Protein AF-A0A348Z3K8-F1 (afdb_monomer)

Secondary structure (DSSP, 8-state):
-HHHHHHHHHHHHHHHHHHTTT-HHHHHHHHT-EEEEETTEEEEE-STTHHHHHHHHHHH--

Foldseek 3Di:
DVVVLVVVVVVLVVVLVVCVVPPVPQNVQSVPWDWDDQPPDTDIDRDPCRVVVVVVVVVVSD

Solvent-accessible surface area (backbone atoms only — not comparable to full-atom values): 3695 Å² total; per-residue (Å²): 109,69,72,57,50,53,55,50,51,54,50,49,50,58,52,41,63,62,26,71,80,80,35,68,71,60,31,51,28,58,68,56,40,44,80,48,77,59,91,95,43,78,48,78,37,73,38,93,56,25,67,62,54,49,52,54,52,58,66,70,72,110

Sequence (62 aa):
MQQLKVKVEGRIKKQSDSFNSYRPEEYDIISNRVLDIKGKYLILIISKDSATIEAAINKEFK

pLDDT: mean 88.23, std 8.08, range [62.03, 95.75]

Structure (mmCIF, N/CA/C/O backbone):
data_AF-A0A348Z3K8-F1
#
_entry.id   AF-A0A348Z3K8-F1
#
loop_
_atom_site.group_PDB
_atom_site.id
_atom_site.type_symbol
_atom_site.label_atom_id
_atom_site.label_alt_id
_atom_site.label_comp_id
_atom_site.label_asym_id
_atom_site.label_entity_id
_atom_site.label_seq_id
_atom_site.pdbx_PDB_ins_code
_atom_site.Cartn_x
_atom_site.Cartn_y
_atom_site.Cartn_z
_atom_site.occupancy
_atom_site.B_iso_or_equiv
_atom_site.auth_seq_id
_atom_site.auth_comp_id
_atom_site.auth_asym_id
_atom_site.auth_atom_id
_atom_site.pdbx_PDB_model_num
ATOM 1 N N . MET A 1 1 ? -0.651 12.958 10.454 1.00 85.81 1 MET A N 1
ATOM 2 C CA . MET A 1 1 ? -0.565 11.764 9.577 1.00 85.81 1 MET A CA 1
ATOM 3 C C . MET A 1 1 ? -0.669 12.059 8.096 1.00 85.81 1 MET A C 1
ATOM 5 O O . MET A 1 1 ? 0.148 11.524 7.361 1.00 85.81 1 MET A O 1
ATOM 9 N N . GLN A 1 2 ? -1.551 12.952 7.643 1.00 89.50 2 GLN A N 1
ATOM 10 C CA . GLN A 1 2 ? -1.637 13.287 6.214 1.00 89.50 2 GLN A CA 1
ATOM 11 C C . GLN A 1 2 ? -0.309 13.777 5.602 1.00 89.50 2 GLN A C 1
ATOM 13 O O . GLN A 1 2 ? 0.099 13.275 4.563 1.00 89.50 2 GLN A O 1
ATOM 18 N N . GLN A 1 3 ? 0.442 14.652 6.283 1.00 93.25 3 GLN A N 1
ATOM 19 C CA . GLN A 1 3 ? 1.764 15.086 5.794 1.00 93.25 3 GLN A CA 1
ATOM 20 C C . GLN A 1 3 ? 2.779 13.936 5.664 1.00 93.25 3 GLN A C 1
ATOM 22 O O . GLN A 1 3 ? 3.630 13.952 4.776 1.00 93.25 3 GLN A O 1
ATOM 27 N N . LEU A 1 4 ? 2.700 12.926 6.540 1.00 93.2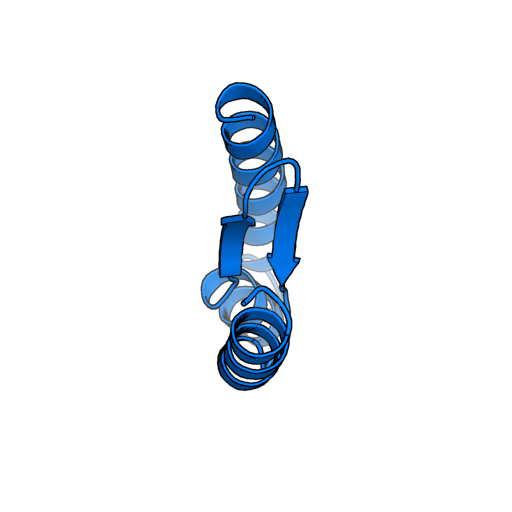5 4 LEU A N 1
ATOM 28 C CA . LEU A 1 4 ? 3.543 11.734 6.441 1.00 93.25 4 LEU A CA 1
ATOM 29 C C . LEU A 1 4 ? 3.122 10.878 5.242 1.00 93.25 4 LEU A C 1
ATOM 31 O O . LEU A 1 4 ? 3.991 10.437 4.495 1.00 93.25 4 LEU A O 1
ATOM 35 N N . LYS A 1 5 ? 1.811 10.714 5.018 1.00 94.06 5 LYS A N 1
ATOM 36 C CA . LYS A 1 5 ? 1.265 10.022 3.844 1.00 94.06 5 LYS A CA 1
ATOM 37 C C . LYS A 1 5 ? 1.782 10.645 2.546 1.00 94.06 5 LYS A C 1
ATOM 39 O O . LYS A 1 5 ? 2.361 9.927 1.744 1.00 94.06 5 LYS A O 1
ATOM 44 N N . VAL A 1 6 ? 1.715 11.971 2.407 1.00 95.00 6 VAL A N 1
ATOM 45 C CA . VAL A 1 6 ? 2.237 12.695 1.229 1.00 95.00 6 VAL A CA 1
ATOM 46 C C . VAL A 1 6 ? 3.737 12.443 1.015 1.00 95.00 6 VAL A C 1
ATOM 48 O O . VAL A 1 6 ? 4.181 12.193 -0.105 1.00 95.00 6 VAL A O 1
ATOM 51 N N . LYS A 1 7 ? 4.548 12.454 2.083 1.00 95.56 7 LYS A N 1
ATOM 52 C CA . LYS A 1 7 ? 5.986 12.132 1.982 1.00 95.56 7 LYS A CA 1
ATOM 53 C C . LYS A 1 7 ? 6.226 10.695 1.510 1.00 95.56 7 LYS A C 1
ATOM 55 O O . LYS A 1 7 ? 7.157 10.455 0.741 1.00 95.56 7 LYS A O 1
ATOM 60 N N . VAL A 1 8 ? 5.411 9.749 1.975 1.00 94.50 8 VAL A N 1
ATOM 61 C CA . VAL A 1 8 ? 5.493 8.338 1.576 1.00 94.50 8 VAL A CA 1
ATOM 62 C C . VAL A 1 8 ? 5.036 8.153 0.126 1.00 94.50 8 VAL A C 1
ATOM 64 O O . VAL A 1 8 ? 5.745 7.499 -0.632 1.00 94.50 8 VAL A O 1
ATOM 67 N N . GLU A 1 9 ? 3.955 8.808 -0.304 1.00 93.38 9 GLU A N 1
ATOM 68 C CA . GLU A 1 9 ? 3.520 8.844 -1.711 1.00 93.38 9 GLU A CA 1
ATOM 69 C C . GLU A 1 9 ? 4.628 9.360 -2.633 1.00 93.38 9 GLU A C 1
ATOM 71 O O . GLU A 1 9 ? 4.923 8.743 -3.656 1.00 93.38 9 GLU A O 1
ATOM 76 N N . GLY A 1 10 ? 5.312 10.437 -2.235 1.00 93.50 10 GLY A N 1
ATOM 77 C CA . GLY A 1 10 ? 6.444 10.972 -2.989 1.00 93.50 10 GLY A CA 1
ATOM 78 C C . GLY A 1 10 ? 7.618 9.993 -3.114 1.00 93.50 10 GLY A C 1
ATOM 79 O O . GLY A 1 10 ? 8.262 9.940 -4.162 1.00 93.50 10 GLY A O 1
ATOM 80 N N . ARG A 1 11 ? 7.902 9.193 -2.076 1.00 91.00 11 ARG A N 1
ATOM 81 C CA . ARG A 1 11 ? 8.934 8.139 -2.138 1.00 91.00 11 ARG A CA 1
ATOM 82 C C . ARG A 1 11 ? 8.528 7.006 -3.064 1.00 91.00 11 ARG A C 1
ATOM 84 O O . ARG A 1 11 ? 9.339 6.589 -3.884 1.00 91.00 11 ARG A O 1
ATOM 91 N N . ILE A 1 12 ? 7.282 6.557 -2.951 1.00 91.19 12 ILE A N 1
ATOM 92 C CA . ILE A 1 12 ? 6.752 5.496 -3.798 1.00 91.19 12 ILE A CA 1
ATOM 93 C C . ILE A 1 12 ? 6.839 5.908 -5.261 1.00 91.19 12 ILE A C 1
ATOM 95 O O . ILE A 1 12 ? 7.391 5.158 -6.053 1.00 91.19 12 ILE A O 1
ATOM 99 N N . LYS A 1 13 ? 6.390 7.121 -5.608 1.00 88.75 13 LYS A N 1
ATOM 100 C CA . LYS A 1 13 ? 6.450 7.612 -6.988 1.00 88.75 13 LYS A CA 1
ATOM 101 C C . LYS A 1 13 ? 7.874 7.560 -7.548 1.00 88.75 13 LYS A C 1
ATOM 103 O O . LYS A 1 13 ? 8.079 7.019 -8.626 1.00 88.75 13 LYS A O 1
ATOM 108 N N . LYS A 1 14 ? 8.866 8.060 -6.800 1.00 88.50 14 LYS A N 1
ATOM 109 C CA . LYS A 1 14 ? 10.279 8.006 -7.219 1.00 88.50 14 LYS A CA 1
ATOM 110 C C . LYS A 1 14 ? 10.762 6.574 -7.456 1.00 88.50 14 LYS A C 1
ATOM 112 O O . LYS A 1 14 ? 11.534 6.336 -8.378 1.00 88.50 14 LYS A O 1
ATOM 117 N N . GLN A 1 15 ? 10.319 5.633 -6.625 1.00 84.50 15 GLN A N 1
ATOM 118 C CA . GLN A 1 15 ? 10.695 4.230 -6.742 1.00 84.50 15 GLN A CA 1
ATOM 119 C C . GLN A 1 15 ? 9.993 3.548 -7.928 1.00 84.50 15 GLN A C 1
ATOM 121 O O . GLN A 1 15 ? 10.657 2.873 -8.708 1.00 84.50 15 GLN A O 1
ATOM 126 N N . SER A 1 16 ? 8.700 3.804 -8.144 1.00 83.75 16 SER A N 1
ATOM 127 C CA . SER A 1 16 ? 7.952 3.341 -9.321 1.00 83.75 16 SER A CA 1
ATOM 128 C C . SER A 1 16 ? 8.545 3.872 -10.626 1.00 83.75 16 SER A C 1
ATOM 130 O O . SER A 1 16 ? 8.759 3.101 -11.559 1.00 83.75 16 SER A O 1
ATOM 132 N N . ASP A 1 17 ? 8.882 5.165 -10.673 1.00 82.94 17 ASP A N 1
ATOM 133 C CA . ASP A 1 17 ? 9.506 5.799 -11.839 1.00 82.94 17 ASP A CA 1
ATOM 134 C C . ASP A 1 17 ? 10.851 5.130 -12.183 1.00 82.94 17 ASP A C 1
ATOM 136 O O . ASP A 1 17 ? 11.195 4.997 -13.358 1.00 82.94 17 ASP A O 1
ATOM 140 N N . SER A 1 18 ? 11.586 4.644 -11.172 1.00 78.94 18 SER A N 1
ATOM 141 C CA . SER A 1 18 ? 12.831 3.901 -11.389 1.00 78.94 18 SER A CA 1
ATOM 142 C C . SER A 1 18 ? 12.607 2.521 -12.013 1.00 78.94 18 SER A C 1
ATOM 144 O O . SER A 1 18 ? 13.450 2.075 -12.778 1.00 78.94 18 SER A O 1
ATOM 146 N N . PHE A 1 19 ? 11.478 1.851 -11.755 1.00 77.69 19 PHE A N 1
ATOM 147 C CA . PHE A 1 19 ? 11.198 0.516 -12.302 1.00 77.69 19 PHE A CA 1
ATOM 148 C C . PHE A 1 19 ? 10.665 0.534 -13.733 1.00 77.69 19 PHE A C 1
ATOM 150 O O . PHE A 1 19 ? 10.920 -0.411 -14.483 1.00 77.69 19 PHE A O 1
ATOM 157 N N . ASN A 1 20 ? 9.986 1.614 -14.133 1.00 67.19 20 ASN A N 1
ATOM 158 C CA . ASN A 1 20 ? 9.362 1.747 -15.455 1.00 67.19 20 ASN A CA 1
ATOM 159 C C . ASN A 1 20 ? 10.357 1.572 -16.623 1.00 67.19 20 ASN A C 1
ATOM 161 O O . ASN A 1 20 ? 9.969 1.278 -17.746 1.00 67.19 20 ASN A O 1
ATOM 165 N N . SER A 1 21 ? 11.656 1.735 -16.369 1.00 68.62 21 SER A N 1
ATOM 166 C CA . SER A 1 21 ? 12.704 1.618 -17.386 1.00 68.62 21 SER A CA 1
ATOM 167 C C . SER A 1 21 ? 13.264 0.198 -17.563 1.00 68.62 21 SER A C 1
ATOM 169 O O . SER A 1 21 ? 13.966 -0.025 -18.547 1.00 68.62 21 SER A O 1
ATOM 171 N N . TYR A 1 22 ? 12.996 -0.762 -16.659 1.00 70.31 22 TYR A N 1
ATOM 172 C CA . TYR A 1 22 ? 13.614 -2.101 -16.756 1.00 70.31 22 TYR A CA 1
ATO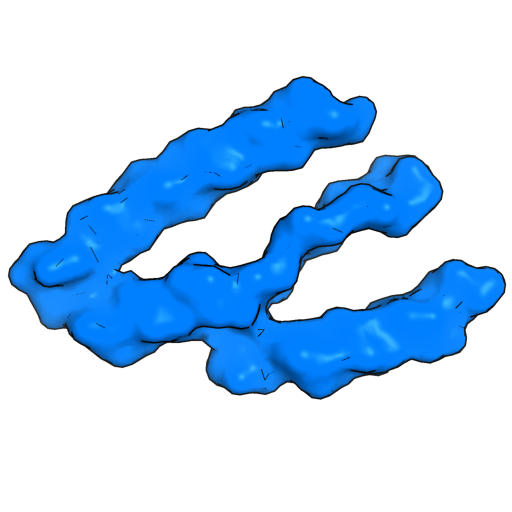M 173 C C . TYR A 1 22 ? 12.889 -3.279 -16.067 1.00 70.31 22 TYR A C 1
ATOM 175 O O . TYR A 1 22 ? 13.304 -4.419 -16.275 1.00 70.31 22 TYR A O 1
ATOM 183 N N . ARG A 1 23 ? 11.843 -3.065 -15.247 1.00 76.12 23 AR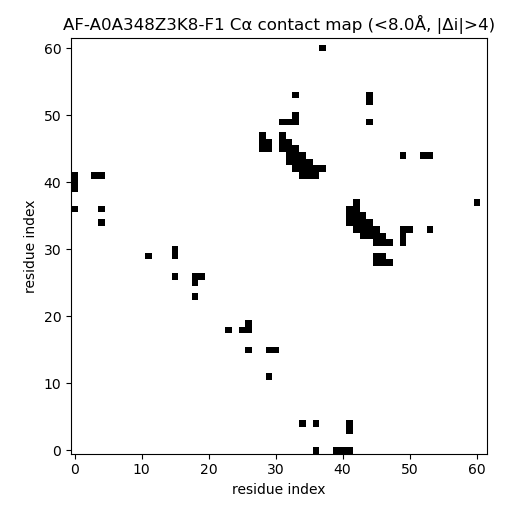G A N 1
ATOM 184 C CA . ARG A 1 23 ? 11.137 -4.142 -14.510 1.00 76.12 23 ARG A CA 1
ATOM 185 C C . ARG A 1 23 ? 9.617 -3.921 -14.455 1.00 76.12 23 ARG A C 1
ATOM 187 O O . ARG A 1 23 ? 9.121 -3.413 -13.448 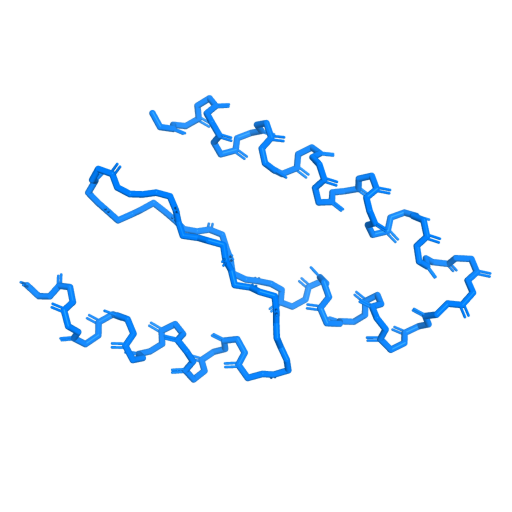1.00 76.12 23 ARG A O 1
ATOM 194 N N . PRO A 1 24 ? 8.871 -4.328 -15.497 1.00 76.69 24 PRO A N 1
ATOM 195 C CA . PRO A 1 24 ? 7.415 -4.172 -15.539 1.00 76.69 24 PRO A CA 1
ATOM 196 C C . PRO A 1 24 ? 6.695 -4.923 -14.406 1.00 76.69 24 PRO A C 1
ATOM 198 O O . PRO A 1 24 ? 5.769 -4.381 -13.818 1.00 76.69 24 PRO A O 1
ATOM 201 N N . GLU A 1 25 ? 7.169 -6.107 -14.005 1.00 77.31 25 GLU A N 1
ATOM 202 C CA . GLU A 1 25 ? 6.555 -6.862 -12.897 1.00 77.31 25 GLU A CA 1
ATOM 203 C C . GLU A 1 25 ? 6.638 -6.122 -11.550 1.00 77.31 25 GLU A C 1
ATOM 205 O O . GLU A 1 25 ? 5.670 -6.074 -10.793 1.00 77.31 25 GLU A O 1
ATOM 210 N N . GLU A 1 26 ? 7.782 -5.502 -11.252 1.00 76.88 26 GLU A N 1
ATOM 211 C CA . GLU A 1 26 ? 7.966 -4.716 -10.024 1.00 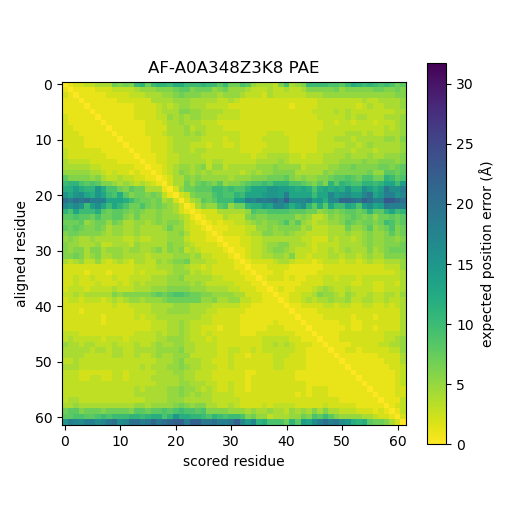76.88 26 GLU A CA 1
ATOM 212 C C . GLU A 1 26 ? 7.166 -3.407 -10.070 1.00 76.88 26 GLU A C 1
ATOM 214 O O . GLU A 1 26 ? 6.673 -2.938 -9.040 1.00 76.88 26 GLU A O 1
ATOM 219 N N . TYR A 1 27 ? 6.995 -2.835 -11.269 1.00 80.06 27 TYR A N 1
ATOM 220 C CA . TYR A 1 27 ? 6.132 -1.678 -11.495 1.00 80.06 27 TYR A CA 1
ATOM 221 C C . TYR A 1 27 ? 4.660 -1.996 -11.194 1.00 80.06 27 TYR A C 1
ATOM 223 O O . TYR A 1 27 ? 3.986 -1.202 -10.532 1.00 80.06 27 TYR A O 1
ATOM 231 N N . ASP A 1 28 ? 4.169 -3.164 -11.603 1.00 79.94 28 ASP A N 1
ATOM 232 C CA . ASP A 1 28 ? 2.792 -3.585 -11.330 1.00 79.94 28 ASP A CA 1
ATOM 233 C C . ASP A 1 28 ? 2.552 -3.804 -9.830 1.00 79.94 28 ASP A C 1
ATOM 235 O O . ASP A 1 28 ? 1.547 -3.343 -9.281 1.00 79.94 28 ASP A O 1
ATOM 239 N N . ILE A 1 29 ? 3.504 -4.429 -9.128 1.00 83.69 29 ILE A N 1
ATOM 240 C CA . ILE A 1 29 ? 3.407 -4.670 -7.677 1.00 83.69 29 ILE A CA 1
ATOM 241 C C . ILE A 1 29 ? 3.359 -3.348 -6.898 1.00 83.69 29 ILE A C 1
ATOM 243 O O . ILE A 1 29 ? 2.530 -3.180 -6.002 1.00 83.69 29 ILE A O 1
ATOM 247 N N . ILE A 1 30 ? 4.227 -2.386 -7.229 1.00 85.38 30 ILE A N 1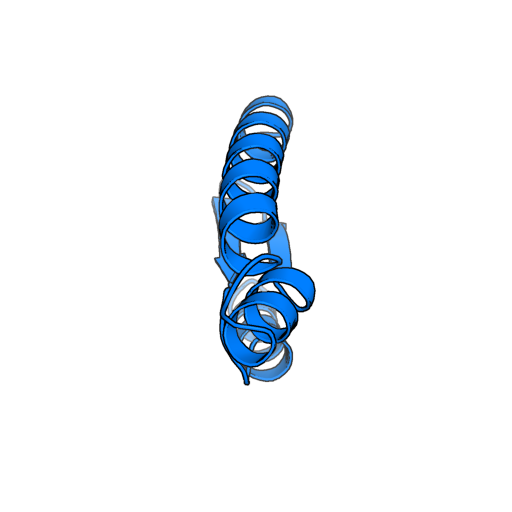
ATOM 248 C CA . ILE A 1 30 ? 4.257 -1.087 -6.539 1.00 85.38 30 ILE A CA 1
ATOM 249 C C . ILE A 1 30 ? 3.079 -0.177 -6.932 1.00 85.38 30 ILE A C 1
ATOM 251 O O . ILE A 1 30 ? 2.675 0.702 -6.158 1.00 85.38 30 ILE A O 1
ATOM 255 N N . SER A 1 31 ? 2.505 -0.381 -8.120 1.00 80.94 31 SER A N 1
ATOM 256 C CA . SER A 1 31 ? 1.298 0.319 -8.568 1.00 80.94 31 SER A CA 1
ATOM 257 C C . SER A 1 31 ? 0.060 -0.178 -7.822 1.00 80.94 31 SER A C 1
ATOM 259 O O . SER A 1 31 ? -0.726 0.646 -7.360 1.00 80.94 31 SER A O 1
ATOM 261 N N . ASN A 1 32 ? -0.037 -1.489 -7.572 1.00 85.75 32 ASN A N 1
ATOM 262 C CA . ASN A 1 32 ? -1.108 -2.139 -6.799 1.00 85.75 32 ASN A CA 1
ATOM 263 C C . ASN A 1 32 ? -0.903 -2.097 -5.271 1.00 85.75 32 ASN A C 1
ATOM 265 O O . ASN A 1 32 ? -1.434 -2.922 -4.520 1.00 85.75 32 ASN A O 1
ATOM 269 N N . ARG A 1 33 ? -0.108 -1.141 -4.789 1.00 92.38 33 ARG A N 1
ATOM 270 C CA . ARG A 1 33 ? 0.130 -0.931 -3.359 1.00 92.38 33 ARG A CA 1
ATOM 271 C C . ARG A 1 33 ? -1.134 -0.499 -2.611 1.00 92.38 33 ARG A C 1
ATOM 273 O O . ARG A 1 33 ? -2.016 0.148 -3.170 1.00 92.38 33 ARG A O 1
ATOM 280 N N . VAL A 1 34 ? -1.103 -0.674 -1.293 1.00 94.88 34 VAL A N 1
ATOM 281 C CA . VAL A 1 34 ? -2.036 -0.031 -0.355 1.00 94.88 34 VAL A CA 1
ATOM 282 C C . VAL A 1 34 ? -1.285 1.020 0.456 1.00 94.88 34 VAL A C 1
ATOM 284 O O . VAL A 1 34 ? -0.185 0.758 0.943 1.00 94.88 34 VAL A O 1
ATOM 287 N N . LEU A 1 35 ? -1.868 2.212 0.605 1.00 95.19 35 LEU A N 1
ATOM 288 C CA . LEU A 1 35 ? -1.366 3.256 1.499 1.00 95.19 35 LEU A CA 1
ATOM 289 C C . LEU A 1 35 ? -2.524 3.912 2.255 1.00 95.19 35 LEU A C 1
ATOM 291 O O . LEU A 1 35 ? -3.181 4.829 1.747 1.00 95.19 35 LEU A O 1
ATOM 295 N N . ASP A 1 36 ? -2.736 3.467 3.488 1.00 93.81 36 ASP A N 1
ATOM 296 C CA . ASP A 1 36 ? -3.898 3.839 4.292 1.00 93.81 36 ASP A CA 1
ATOM 297 C C . ASP A 1 36 ? -3.510 4.359 5.684 1.00 93.81 36 ASP A C 1
ATOM 299 O O . ASP A 1 36 ? -2.472 4.000 6.240 1.00 93.81 36 ASP A O 1
ATOM 303 N N . ILE A 1 37 ? -4.340 5.236 6.248 1.00 93.12 37 ILE A N 1
ATOM 304 C CA . ILE A 1 37 ? -4.198 5.725 7.622 1.00 93.12 37 ILE A CA 1
ATOM 305 C C . ILE A 1 37 ? -5.247 5.026 8.483 1.00 93.12 37 ILE A C 1
ATOM 307 O O . ILE A 1 37 ? -6.441 5.246 8.308 1.00 93.12 37 ILE A O 1
ATOM 311 N N . LYS A 1 38 ? -4.794 4.263 9.482 1.00 91.00 38 LYS A N 1
ATOM 312 C CA . LYS A 1 38 ? -5.662 3.617 10.475 1.00 91.00 38 LYS A CA 1
ATOM 313 C C . LYS A 1 38 ? -5.352 4.138 11.867 1.00 91.00 38 LYS A C 1
ATOM 315 O O . LYS A 1 38 ? -4.331 3.798 12.466 1.00 91.00 38 LYS A O 1
ATOM 320 N N . GLY A 1 39 ? -6.220 5.011 12.377 1.00 88.88 39 GLY A N 1
ATOM 321 C CA . GLY A 1 39 ? -6.020 5.680 13.662 1.00 88.88 39 GLY A CA 1
ATOM 322 C C . GLY A 1 39 ? -4.706 6.468 13.692 1.00 88.88 39 GLY A C 1
ATOM 323 O O . GLY A 1 39 ? -4.556 7.479 13.006 1.00 88.88 39 GLY A O 1
ATOM 324 N N . LYS A 1 40 ? -3.743 6.003 14.497 1.00 91.75 40 LYS A N 1
ATOM 325 C CA . LYS A 1 40 ? -2.413 6.626 14.639 1.00 91.75 40 LYS A CA 1
ATOM 326 C C . LYS A 1 40 ? -1.351 6.042 13.700 1.00 91.75 40 LYS A C 1
ATOM 328 O O . LYS A 1 40 ? -0.218 6.516 13.716 1.00 91.75 40 LYS A O 1
ATOM 333 N N . TYR A 1 41 ? -1.705 5.049 12.887 1.00 92.69 41 TYR A N 1
ATOM 334 C CA . TYR A 1 41 ? -0.777 4.339 12.014 1.00 92.69 41 TYR A CA 1
ATOM 335 C C . TYR A 1 41 ? -0.939 4.766 10.558 1.00 92.69 41 TYR A C 1
ATOM 337 O O . TYR A 1 41 ? -2.043 5.043 10.091 1.00 92.69 41 TYR A O 1
ATOM 345 N N . LEU A 1 42 ? 0.182 4.785 9.840 1.00 94.81 42 LEU A N 1
ATOM 346 C CA . LEU A 1 42 ? 0.221 4.804 8.383 1.00 94.81 42 LEU A CA 1
ATOM 347 C C . LEU A 1 42 ? 0.689 3.423 7.930 1.00 94.81 42 LEU A C 1
ATOM 349 O O . LEU A 1 42 ? 1.767 2.983 8.326 1.00 94.81 42 LEU A O 1
ATOM 353 N N . ILE A 1 43 ? -0.119 2.756 7.120 1.00 94.81 43 ILE A N 1
ATOM 354 C CA . ILE A 1 43 ? 0.116 1.394 6.654 1.00 94.81 43 ILE A CA 1
ATOM 355 C C . ILE A 1 43 ? 0.451 1.461 5.169 1.00 94.81 43 ILE A C 1
ATOM 357 O O . ILE A 1 43 ? -0.332 1.990 4.384 1.00 94.81 43 ILE A O 1
ATOM 361 N N . LEU A 1 44 ? 1.619 0.936 4.803 1.00 95.75 44 LEU A N 1
ATOM 362 C CA . LEU A 1 44 ? 2.057 0.751 3.423 1.00 95.75 44 LEU A CA 1
ATOM 363 C C . LEU A 1 44 ? 2.205 -0.746 3.157 1.00 95.75 44 LEU A C 1
ATOM 365 O O . LEU A 1 44 ? 2.934 -1.422 3.879 1.00 95.75 44 LEU A O 1
ATOM 369 N N . ILE A 1 45 ? 1.555 -1.237 2.106 1.00 95.56 45 ILE A N 1
ATOM 370 C CA . ILE A 1 45 ? 1.642 -2.630 1.663 1.00 95.56 45 ILE A CA 1
ATOM 371 C C . ILE A 1 45 ? 2.087 -2.636 0.205 1.00 95.56 45 ILE A C 1
ATOM 373 O O . ILE A 1 45 ? 1.411 -2.066 -0.649 1.00 95.56 45 ILE A O 1
ATOM 377 N N . ILE A 1 46 ? 3.217 -3.284 -0.074 1.00 92.75 46 ILE A N 1
ATOM 378 C CA . ILE A 1 46 ? 3.741 -3.522 -1.424 1.00 92.75 46 ILE A CA 1
ATOM 379 C C . ILE A 1 46 ? 3.970 -5.028 -1.527 1.00 92.75 46 ILE A C 1
ATOM 381 O O . ILE A 1 46 ? 4.900 -5.561 -0.929 1.00 92.75 46 ILE A O 1
ATOM 385 N N . SER A 1 47 ? 3.052 -5.721 -2.193 1.00 92.06 47 SER A N 1
ATOM 386 C CA . SER A 1 47 ? 3.054 -7.178 -2.340 1.00 92.06 47 SER A CA 1
ATOM 387 C C . SER A 1 47 ? 2.096 -7.573 -3.460 1.00 92.06 47 SER A C 1
ATOM 389 O O . SER A 1 47 ? 1.139 -6.846 -3.727 1.00 92.06 47 SER A O 1
ATOM 391 N N . LYS A 1 48 ? 2.310 -8.747 -4.064 1.00 91.19 48 LYS A N 1
ATOM 392 C CA . LYS A 1 48 ? 1.338 -9.373 -4.977 1.00 91.19 48 LYS A CA 1
ATOM 393 C C . LYS A 1 48 ? -0.000 -9.658 -4.279 1.00 91.19 48 LYS A C 1
ATOM 395 O O . LYS A 1 48 ? -1.042 -9.599 -4.918 1.00 91.19 48 LYS A O 1
ATOM 400 N N . ASP A 1 49 ? 0.031 -9.867 -2.964 1.00 94.19 49 ASP A N 1
ATOM 401 C CA . ASP A 1 49 ? -1.141 -10.178 -2.137 1.00 94.19 49 ASP A CA 1
ATOM 402 C C . ASP A 1 49 ? -1.644 -8.962 -1.338 1.00 94.19 49 ASP A C 1
ATOM 404 O O . ASP A 1 49 ? -2.192 -9.114 -0.243 1.00 94.19 49 ASP A O 1
ATOM 408 N N . SER A 1 50 ? -1.427 -7.738 -1.838 1.00 93.94 50 SER A N 1
ATOM 409 C CA . SER A 1 50 ? -1.721 -6.496 -1.105 1.00 93.94 50 SER A CA 1
ATOM 410 C C . SER A 1 50 ? -3.157 -6.436 -0.566 1.00 93.94 50 SER A C 1
ATOM 412 O O . SER A 1 50 ? -3.347 -6.080 0.597 1.00 93.94 50 SER A O 1
ATOM 414 N N . ALA A 1 51 ? -4.140 -6.876 -1.356 1.00 92.31 51 ALA A N 1
ATOM 415 C CA . ALA A 1 51 ? -5.548 -6.943 -0.961 1.00 92.31 51 ALA A CA 1
ATOM 416 C C . ALA A 1 51 ? -5.810 -7.942 0.183 1.00 92.31 51 ALA A C 1
ATOM 418 O O . ALA A 1 51 ? -6.533 -7.632 1.130 1.00 92.31 51 ALA A O 1
ATOM 419 N N . THR A 1 52 ? -5.200 -9.131 0.137 1.00 95.56 52 THR A N 1
ATOM 420 C CA . THR A 1 52 ? -5.338 -10.149 1.193 1.00 95.56 52 THR A CA 1
ATOM 421 C C . THR A 1 52 ? -4.739 -9.653 2.508 1.00 95.56 52 THR A C 1
ATOM 423 O O . THR A 1 52 ? -5.340 -9.815 3.571 1.00 95.56 52 THR A O 1
ATOM 426 N N . ILE A 1 53 ? -3.572 -9.005 2.440 1.00 95.56 53 ILE A N 1
ATOM 427 C CA . ILE A 1 53 ? -2.902 -8.427 3.611 1.00 95.56 53 ILE A CA 1
ATOM 428 C C . ILE A 1 53 ? -3.734 -7.270 4.178 1.00 95.56 53 ILE A C 1
ATOM 430 O O . ILE A 1 53 ? -3.942 -7.205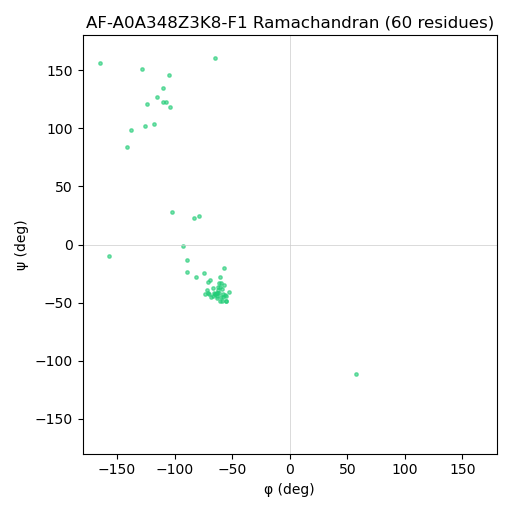 5.389 1.00 95.56 53 ILE A O 1
ATOM 434 N N . GLU A 1 54 ? -4.250 -6.381 3.326 1.00 95.38 54 GLU A N 1
ATOM 435 C CA . GLU A 1 54 ? -5.130 -5.288 3.748 1.00 95.38 54 GLU A CA 1
ATOM 436 C C . GLU A 1 54 ? -6.380 -5.818 4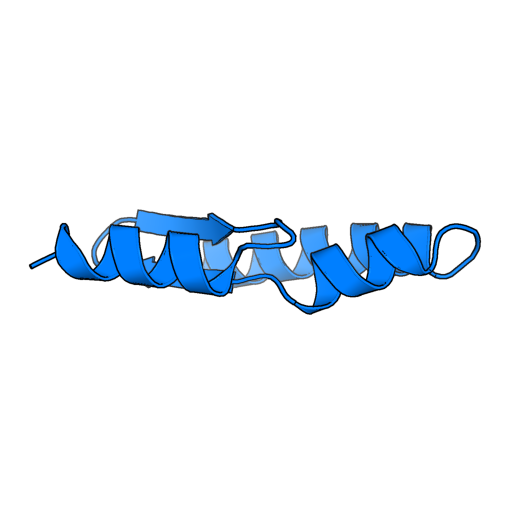.459 1.00 95.38 54 GLU A C 1
ATOM 438 O O . GLU A 1 54 ? -6.728 -5.328 5.534 1.00 95.38 54 GLU A O 1
ATOM 443 N N . ALA A 1 55 ? -7.023 -6.852 3.912 1.00 94.94 55 ALA A N 1
ATOM 444 C CA . ALA A 1 55 ? -8.189 -7.479 4.525 1.00 94.94 55 ALA A CA 1
ATOM 445 C C . ALA A 1 55 ? -7.870 -8.086 5.903 1.00 94.94 55 ALA A C 1
ATOM 447 O O . ALA A 1 55 ? -8.648 -7.910 6.844 1.00 94.94 55 ALA A O 1
ATOM 448 N N . ALA A 1 56 ? -6.719 -8.753 6.047 1.00 95.56 56 ALA A N 1
ATOM 449 C CA . ALA A 1 56 ? -6.269 -9.298 7.327 1.00 95.56 56 ALA A CA 1
ATOM 450 C C . ALA A 1 56 ? -6.025 -8.190 8.364 1.00 95.56 56 ALA A C 1
ATOM 452 O O . ALA A 1 56 ? -6.500 -8.289 9.491 1.00 95.56 56 ALA A O 1
ATOM 453 N N . ILE A 1 57 ? -5.367 -7.097 7.969 1.00 93.81 57 ILE A N 1
ATOM 454 C CA . ILE A 1 57 ? -5.166 -5.924 8.830 1.00 93.81 57 ILE A CA 1
ATOM 455 C C . ILE A 1 57 ? -6.518 -5.321 9.234 1.00 93.81 57 ILE A C 1
ATOM 457 O O . ILE A 1 57 ? -6.763 -5.089 10.414 1.00 93.81 57 ILE A O 1
ATOM 461 N N . ASN A 1 58 ? -7.422 -5.098 8.277 1.00 92.62 58 ASN A N 1
ATOM 462 C CA . ASN A 1 58 ? -8.750 -4.529 8.529 1.00 92.62 58 ASN A CA 1
ATOM 463 C C . ASN A 1 58 ? -9.566 -5.351 9.532 1.00 92.62 58 ASN A C 1
ATOM 465 O O . ASN A 1 58 ? -10.333 -4.783 10.306 1.00 92.62 58 ASN A O 1
ATOM 469 N N . LYS A 1 59 ? -9.409 -6.677 9.520 1.00 94.75 59 LYS A N 1
ATOM 470 C CA . LYS A 1 59 ? -10.113 -7.581 10.432 1.00 94.75 59 LYS A CA 1
ATOM 471 C C . LYS A 1 59 ? -9.689 -7.399 11.893 1.00 94.75 59 LYS A C 1
ATOM 473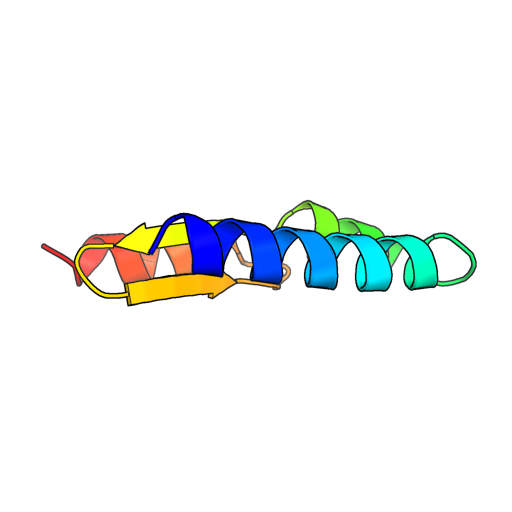 O O . LYS A 1 59 ? -10.549 -7.498 12.766 1.00 94.75 59 LYS A O 1
ATOM 478 N N . GLU A 1 60 ? -8.406 -7.135 12.136 1.00 90.56 60 GLU A N 1
ATOM 479 C CA . GLU A 1 60 ? -7.829 -7.008 13.482 1.00 90.56 60 GLU A CA 1
ATOM 480 C C . GLU A 1 60 ? -7.902 -5.575 14.036 1.00 90.56 60 GLU A C 1
ATOM 482 O O . GLU A 1 60 ? -7.921 -5.382 15.246 1.00 90.56 60 GLU A O 1
ATOM 487 N N . PHE A 1 61 ? -7.997 -4.557 13.174 1.00 84.50 61 PHE A N 1
ATOM 488 C CA . PHE A 1 61 ? -8.136 -3.140 13.558 1.00 84.50 61 PHE A CA 1
ATOM 489 C C . PHE A 1 61 ? -9.568 -2.736 13.991 1.00 84.50 61 PHE A C 1
ATOM 491 O O . PHE A 1 61 ? -9.931 -1.564 13.873 1.00 84.50 61 PHE A O 1
ATOM 498 N N . LYS A 1 62 ? -10.381 -3.693 14.459 1.00 62.03 62 LYS A N 1
ATOM 499 C CA . LYS A 1 62 ? -11.748 -3.450 14.952 1.00 62.03 62 LYS A CA 1
ATOM 500 C C . LYS A 1 62 ? -11.784 -2.653 16.251 1.00 62.03 62 LYS A C 1
ATOM 502 O O . LYS A 1 62 ? -10.947 -2.921 17.139 1.00 62.03 62 LYS A O 1
#

Radius of gyration: 12.74 Å; Cα contacts (8 Å, |Δi|>4): 51; chains: 1; bounding box: 25×25×32 Å

Mean predicted aligned error: 4.18 Å

Nearest PDB structures (foldseek):
  8qot-assembly1_A  TM=4.082E-01  e=7.063E+00  Mus musculus